Protein AF-A0A6V7M4P1-F1 (afdb_monomer_lite)

Radius of gyration: 16.43 Å; chains: 1; bounding box: 25×36×47 Å

Organism: NCBI:txid1563983

Foldseek 3Di:
DPPPDDDDPVVDDQKDFDKDFPDWDDPPVDIDTDIGTDGIDGDDDDDDVPDPPDPDD

Secondary structure (DSSP, 8-state):
-TTS---SGGGS-SEEEEEEEEEEEE-SS-EEEEEEEEEEEE------TTS------

InterPro domains:
  IPR003111 Lon protease, N-terminal domain [PF02190] (7-46)
  IPR015947 PUA-like superfamily [SSF88697] (8-49)
  IPR046336 Lon protease, N-terminal domain superfamily [G3DSA:2.30.130.40] (1-54)

Structure (mmCIF, N/CA/C/O backbone):
data_AF-A0A6V7M4P1-F1
#
_entry.id   AF-A0A6V7M4P1-F1
#
loop_
_atom_site.group_PDB
_atom_site.id
_atom_site.type_symbol
_atom_site.label_atom_id
_atom_site.label_alt_id
_atom_site.label_comp_id
_atom_site.label_asym_id
_atom_site.label_entity_id
_atom_site.label_seq_id
_atom_site.pdbx_PDB_ins_code
_atom_site.Cartn_x
_atom_site.Cartn_y
_atom_site.Cartn_z
_atom_site.occupancy
_atom_site.B_iso_or_equiv
_atom_site.auth_seq_id
_atom_site.auth_comp_id
_atom_site.auth_asym_id
_atom_site.auth_atom_id
_atom_site.pdbx_PDB_model_num
ATOM 1 N N . ASN A 1 1 ? 5.121 18.257 -2.383 1.00 50.94 1 ASN A N 1
ATOM 2 C CA . ASN A 1 1 ? 4.370 17.030 -2.724 1.00 50.94 1 ASN A CA 1
ATOM 3 C C . ASN A 1 1 ? 4.126 16.218 -1.450 1.00 50.94 1 ASN A C 1
ATOM 5 O O . ASN A 1 1 ? 4.447 15.044 -1.397 1.00 50.94 1 ASN A O 1
ATOM 9 N N . GLU A 1 2 ? 3.615 16.852 -0.392 1.00 48.06 2 GLU A N 1
ATOM 10 C CA . GLU A 1 2 ? 3.569 16.266 0.964 1.00 48.06 2 GLU A CA 1
ATOM 11 C C . GLU A 1 2 ? 2.277 15.477 1.238 1.00 48.06 2 GLU A C 1
ATOM 13 O O . GLU A 1 2 ? 2.095 14.953 2.323 1.00 48.06 2 GLU A O 1
ATOM 18 N N . SER A 1 3 ? 1.374 15.379 0.255 1.00 60.12 3 SER A N 1
ATOM 19 C CA . SER A 1 3 ? 0.044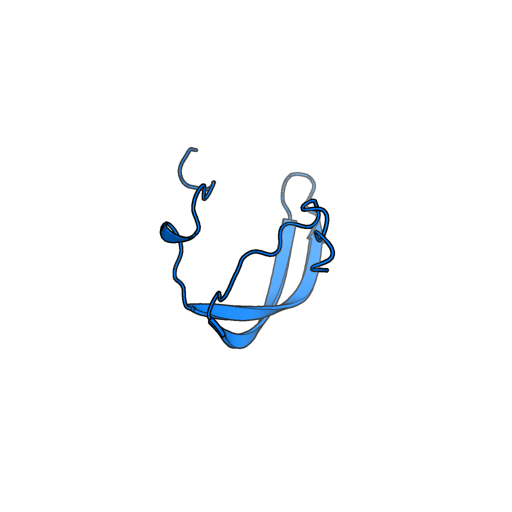 14.776 0.431 1.00 60.12 3 SER A CA 1
ATOM 20 C C . SER A 1 3 ? -0.040 13.300 0.017 1.00 60.12 3 SER A C 1
ATOM 22 O O . SER A 1 3 ? -1.110 12.709 0.137 1.00 60.12 3 SER A O 1
ATOM 24 N N . GLU A 1 4 ? 1.035 12.715 -0.519 1.00 68.19 4 GLU A N 1
ATOM 25 C CA . GLU A 1 4 ? 1.027 11.332 -1.035 1.00 68.19 4 GLU A CA 1
ATOM 26 C C . GLU A 1 4 ? 1.600 10.309 -0.047 1.00 68.19 4 GLU A C 1
ATOM 28 O O . GLU A 1 4 ? 1.395 9.108 -0.219 1.00 68.19 4 GLU A O 1
ATOM 33 N N . VAL A 1 5 ? 2.300 10.770 0.992 1.00 82.31 5 VAL A N 1
ATOM 34 C CA . VAL A 1 5 ? 2.824 9.902 2.048 1.00 82.31 5 VAL A CA 1
ATOM 35 C C . VAL A 1 5 ? 1.810 9.869 3.182 1.00 82.31 5 VAL A C 1
ATOM 37 O O . VAL A 1 5 ? 1.446 10.902 3.735 1.00 82.31 5 VAL A O 1
ATOM 40 N N . VAL A 1 6 ? 1.341 8.670 3.507 1.00 83.25 6 VAL A N 1
ATOM 41 C CA . VAL A 1 6 ? 0.470 8.413 4.653 1.00 83.25 6 VAL A CA 1
ATOM 42 C C . VAL A 1 6 ? 1.361 8.011 5.822 1.00 83.25 6 VAL A C 1
ATOM 44 O O . VAL A 1 6 ? 2.068 7.009 5.726 1.00 83.25 6 VAL A O 1
ATOM 47 N N . GLU A 1 7 ? 1.332 8.775 6.912 1.00 85.00 7 GLU A N 1
ATOM 48 C CA . GLU A 1 7 ? 2.160 8.500 8.092 1.00 85.00 7 GLU A CA 1
ATOM 49 C C . GLU A 1 7 ? 1.449 7.587 9.098 1.00 85.00 7 GLU A C 1
ATOM 51 O O . GLU A 1 7 ? 2.095 6.739 9.715 1.00 85.00 7 GLU A O 1
ATOM 56 N N . ASN A 1 8 ? 0.122 7.704 9.233 1.00 86.06 8 ASN A N 1
ATOM 57 C CA . ASN A 1 8 ? -0.651 6.950 10.217 1.00 86.06 8 ASN A CA 1
ATOM 58 C C . ASN A 1 8 ? -1.823 6.199 9.581 1.00 86.06 8 ASN A C 1
ATOM 60 O O . ASN A 1 8 ? -2.401 6.600 8.574 1.00 86.06 8 ASN A O 1
ATOM 64 N N . LEU A 1 9 ? -2.233 5.097 10.216 1.00 85.25 9 LEU A N 1
ATOM 65 C CA . LEU A 1 9 ? -3.382 4.307 9.756 1.00 85.25 9 LEU A CA 1
ATOM 66 C C . LEU A 1 9 ? -4.714 5.066 9.866 1.00 85.25 9 LEU A C 1
ATOM 68 O O . LEU A 1 9 ? -5.683 4.736 9.188 1.00 85.25 9 LEU A O 1
ATOM 72 N N . GLU A 1 10 ? -4.757 6.066 10.738 1.00 87.31 10 GLU A N 1
ATOM 73 C CA . GLU A 1 10 ? -5.906 6.945 10.960 1.00 87.31 10 GLU A CA 1
ATOM 74 C C . GLU A 1 10 ? -6.123 7.917 9.793 1.00 87.31 10 GLU A C 1
ATOM 76 O O . GLU A 1 10 ? -7.248 8.368 9.576 1.00 87.31 10 GLU A O 1
ATOM 81 N N . ASP A 1 11 ? -5.082 8.158 8.991 1.00 89.88 11 ASP A N 1
ATOM 82 C CA . ASP A 1 11 ? -5.129 9.045 7.829 1.00 89.88 11 ASP A CA 1
ATOM 83 C C . ASP A 1 11 ? -5.769 8.364 6.600 1.00 89.88 11 ASP A C 1
ATOM 85 O O . ASP A 1 11 ? -5.962 8.990 5.556 1.00 89.88 11 ASP A O 1
ATOM 89 N N . VAL A 1 12 ? -6.127 7.074 6.701 1.00 89.56 12 VAL A N 1
ATOM 90 C CA . VAL A 1 12 ? -6.754 6.294 5.625 1.00 89.56 12 VAL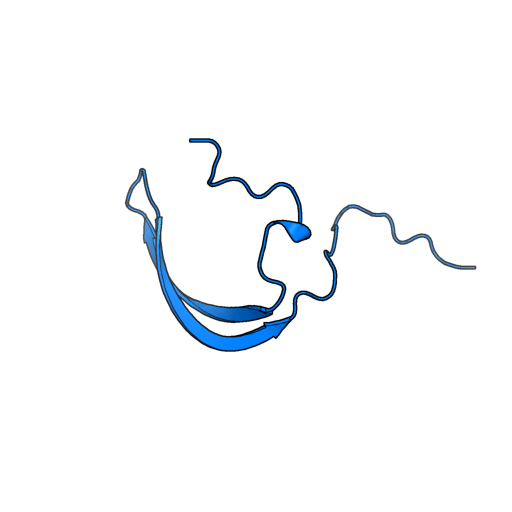 A CA 1
ATOM 91 C C . VAL A 1 12 ? -8.092 5.686 6.036 1.00 89.56 12 VAL A C 1
ATOM 93 O O . VAL A 1 12 ? -8.375 5.400 7.198 1.00 89.56 12 VAL A O 1
ATOM 96 N N . TYR A 1 13 ? -8.945 5.424 5.044 1.00 93.50 13 TYR A N 1
ATOM 97 C CA . TYR A 1 13 ? -10.213 4.744 5.285 1.00 93.50 13 TYR A CA 1
ATOM 98 C C . TYR A 1 13 ? -9.993 3.308 5.765 1.00 93.50 13 TYR A C 1
ATOM 100 O O . TYR A 1 13 ? -9.375 2.488 5.089 1.00 93.50 13 TYR A O 1
ATOM 108 N N . SER A 1 14 ? -10.615 2.967 6.895 1.00 94.31 14 SER A N 1
ATOM 109 C CA . SER A 1 14 ? -10.527 1.623 7.482 1.00 94.31 14 SER A CA 1
ATOM 110 C C . SER A 1 14 ? -11.130 0.510 6.616 1.00 94.31 14 SER A C 1
ATOM 112 O O . SER A 1 14 ? -10.824 -0.660 6.844 1.00 94.31 14 SER A O 1
ATOM 114 N N . ILE A 1 15 ? -11.980 0.840 5.635 1.00 96.56 15 ILE A N 1
ATOM 115 C CA . ILE A 1 15 ? -12.526 -0.112 4.661 1.00 96.56 15 ILE A CA 1
ATOM 116 C C . ILE A 1 15 ? -11.943 0.175 3.279 1.00 96.56 15 ILE A C 1
ATOM 118 O O . ILE A 1 15 ? -12.237 1.208 2.681 1.00 96.56 15 ILE A O 1
ATOM 122 N N . GLY A 1 16 ? -11.188 -0.785 2.755 1.00 96.00 16 GLY A N 1
ATOM 123 C CA . GLY A 1 16 ? -10.633 -0.775 1.406 1.00 96.00 16 GLY A CA 1
ATOM 124 C C . GLY A 1 16 ? -11.196 -1.899 0.539 1.00 96.00 16 GLY A C 1
ATOM 125 O O . GLY A 1 16 ? -12.227 -2.503 0.851 1.00 96.00 16 GLY A O 1
ATOM 126 N N . THR A 1 17 ? -10.495 -2.201 -0.552 1.00 97.19 17 THR A N 1
ATOM 127 C CA . THR A 1 17 ? -10.846 -3.274 -1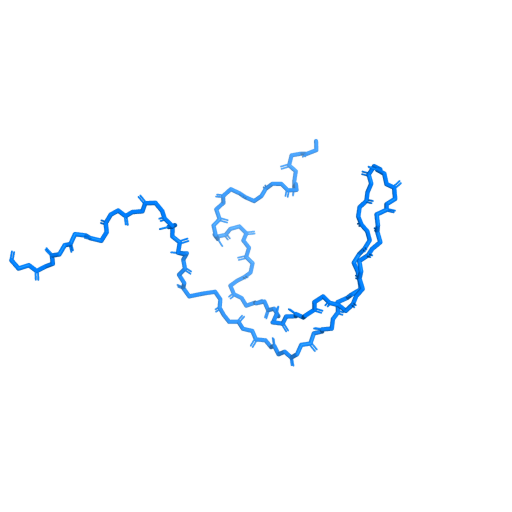.490 1.00 97.19 17 THR A CA 1
ATOM 128 C C . THR A 1 17 ? -9.688 -4.255 -1.616 1.00 97.19 17 THR A C 1
ATOM 130 O O . THR A 1 17 ? -8.554 -3.851 -1.842 1.00 97.19 17 THR A O 1
ATOM 133 N N . PHE A 1 18 ? -9.977 -5.549 -1.496 1.00 96.88 18 PHE A N 1
ATOM 134 C CA . PHE A 1 18 ? -9.051 -6.615 -1.849 1.00 96.88 18 PHE A CA 1
ATOM 135 C C . PHE A 1 18 ? -8.964 -6.697 -3.372 1.00 96.88 18 PHE A C 1
ATOM 137 O O . PHE A 1 18 ? -9.971 -6.994 -4.024 1.00 96.88 18 PHE A O 1
ATOM 144 N N . ALA A 1 19 ? -7.790 -6.404 -3.922 1.00 97.06 19 ALA A N 1
ATOM 145 C CA . ALA A 1 19 ? -7.548 -6.358 -5.355 1.00 97.06 19 ALA A CA 1
ATOM 146 C C . ALA A 1 19 ? -6.339 -7.214 -5.747 1.00 97.06 19 ALA A C 1
ATOM 148 O O . ALA A 1 19 ? -5.424 -7.412 -4.950 1.00 97.06 19 ALA A O 1
ATOM 149 N N . GLN A 1 20 ? -6.346 -7.705 -6.983 1.00 97.12 20 GLN A N 1
ATOM 150 C CA . GLN A 1 20 ? -5.252 -8.458 -7.588 1.00 97.12 20 GLN A CA 1
ATOM 151 C C . GLN A 1 20 ? -4.643 -7.660 -8.739 1.00 97.12 20 GLN A C 1
ATOM 153 O O . GLN A 1 20 ? -5.375 -7.120 -9.569 1.00 97.12 20 GLN A O 1
ATOM 158 N N . ILE A 1 21 ? -3.312 -7.624 -8.818 1.00 97.19 21 ILE A N 1
ATOM 159 C CA . ILE A 1 21 ? -2.594 -7.054 -9.963 1.00 97.19 21 ILE A CA 1
ATOM 160 C C . ILE A 1 21 ? -2.742 -8.011 -11.147 1.00 97.19 21 ILE A C 1
ATOM 162 O O . ILE A 1 21 ? -2.312 -9.160 -11.072 1.00 97.19 21 ILE A O 1
ATOM 166 N N . HIS A 1 22 ? -3.372 -7.538 -12.217 1.00 95.50 22 HIS A N 1
ATOM 167 C CA . HIS A 1 22 ? -3.573 -8.300 -13.446 1.00 95.50 22 HIS A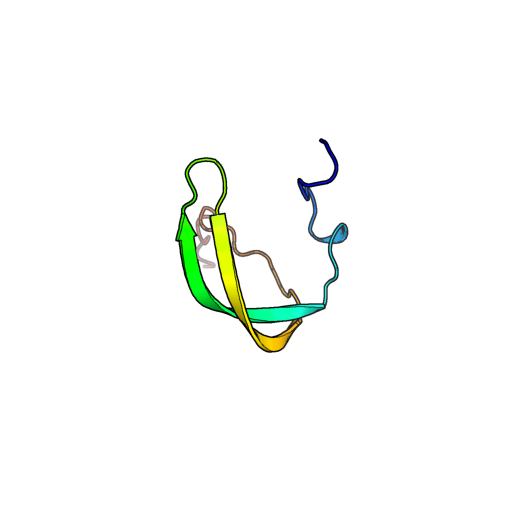 CA 1
ATOM 168 C C . HIS A 1 22 ? -2.454 -8.030 -14.451 1.00 95.50 22 HIS A C 1
ATOM 170 O O . HIS A 1 22 ? -1.909 -8.961 -15.035 1.00 95.50 22 HIS A O 1
ATOM 176 N N . GLU A 1 23 ? -2.077 -6.759 -14.600 1.00 96.94 23 GLU A N 1
ATOM 177 C CA . GLU A 1 23 ? -0.984 -6.340 -15.472 1.00 96.94 23 GLU A CA 1
ATOM 178 C C . GLU A 1 23 ? -0.157 -5.246 -14.805 1.00 96.94 23 GLU A C 1
ATOM 180 O O . GLU A 1 23 ? -0.673 -4.407 -14.057 1.00 96.94 23 GLU A O 1
ATOM 185 N N . MET A 1 24 ? 1.135 -5.246 -15.113 1.00 96.75 24 MET A N 1
ATOM 186 C CA . MET A 1 24 ? 2.088 -4.244 -14.667 1.00 96.75 24 MET A CA 1
ATOM 187 C C . MET A 1 24 ? 2.944 -3.825 -15.855 1.00 96.75 24 MET A C 1
ATOM 189 O O . MET A 1 24 ? 3.529 -4.668 -16.532 1.00 96.75 24 MET A O 1
ATOM 193 N N . GLN A 1 25 ? 3.028 -2.520 -16.086 1.00 97.62 25 GLN A N 1
ATOM 194 C CA . GLN A 1 25 ? 3.865 -1.931 -17.118 1.00 97.62 25 GLN A CA 1
ATOM 195 C C . GLN A 1 25 ? 4.800 -0.902 -16.495 1.00 97.62 25 GLN A C 1
ATOM 197 O O . GLN A 1 25 ? 4.349 0.062 -15.874 1.00 97.62 25 GLN A O 1
ATOM 202 N N . ASP A 1 26 ? 6.095 -1.100 -16.709 1.00 96.12 26 ASP A N 1
ATOM 203 C CA . ASP A 1 26 ? 7.133 -0.140 -16.357 1.00 96.12 26 ASP A CA 1
ATOM 204 C C . ASP A 1 26 ? 7.328 0.860 -17.507 1.00 96.12 26 ASP A C 1
ATOM 206 O O . ASP A 1 26 ? 7.477 0.472 -18.669 1.00 96.12 26 ASP A O 1
ATOM 210 N N . LEU A 1 27 ? 7.269 2.149 -17.183 1.00 95.62 27 LEU A N 1
ATOM 211 C CA . LEU A 1 27 ? 7.460 3.264 -18.110 1.00 95.62 27 LEU A CA 1
ATOM 212 C C . LEU A 1 27 ? 8.788 4.003 -17.859 1.00 95.62 27 LEU A C 1
ATOM 214 O O . LEU A 1 27 ? 9.033 5.040 -18.471 1.00 95.62 27 LEU A O 1
ATOM 218 N N . GLY A 1 28 ? 9.649 3.484 -16.980 1.00 95.00 28 GLY A N 1
ATOM 219 C CA . GLY A 1 28 ? 10.928 4.069 -16.588 1.00 95.00 28 GLY A CA 1
ATOM 220 C C . GLY A 1 28 ? 10.803 4.979 -15.367 1.00 95.00 28 GLY A C 1
ATOM 221 O O . GLY A 1 28 ? 11.355 4.672 -14.315 1.00 95.00 28 GLY A O 1
ATOM 222 N N . ASP A 1 29 ? 10.077 6.096 -15.485 1.00 96.25 29 ASP A N 1
ATOM 223 C CA . ASP A 1 29 ? 9.837 7.028 -14.368 1.00 96.25 29 ASP A CA 1
ATOM 224 C C . ASP A 1 29 ? 8.554 6.709 -13.582 1.00 96.25 29 ASP A C 1
ATOM 226 O O . ASP A 1 29 ? 8.317 7.277 -12.513 1.00 96.25 29 ASP A O 1
ATOM 230 N N . ARG A 1 30 ? 7.696 5.833 -14.121 1.00 93.38 30 ARG A N 1
ATOM 231 C CA . ARG A 1 30 ? 6.366 5.523 -13.581 1.00 93.38 30 ARG A CA 1
ATOM 232 C C . ARG A 1 30 ? 6.004 4.063 -13.786 1.00 93.38 30 ARG A C 1
ATOM 234 O O . ARG A 1 30 ? 6.368 3.447 -14.783 1.00 93.38 30 ARG A O 1
ATOM 241 N N . LEU A 1 31 ? 5.167 3.559 -12.886 1.00 95.50 31 LEU A N 1
ATOM 242 C CA . LEU A 1 31 ? 4.549 2.245 -12.991 1.00 95.50 31 LEU A CA 1
ATOM 243 C C . LEU A 1 31 ? 3.061 2.398 -13.309 1.00 95.50 31 LEU A C 1
ATOM 245 O O . LEU A 1 31 ? 2.350 3.154 -12.645 1.00 95.50 31 LEU A O 1
ATOM 249 N N . ARG A 1 32 ? 2.569 1.663 -14.305 1.00 96.38 32 ARG A N 1
ATOM 250 C CA . ARG A 1 32 ? 1.136 1.529 -14.585 1.00 96.38 32 ARG A CA 1
ATOM 251 C C . ARG A 1 32 ? 0.675 0.138 -14.165 1.00 96.38 32 ARG A C 1
ATOM 253 O O . ARG A 1 32 ? 1.231 -0.860 -14.611 1.00 96.38 32 ARG A O 1
ATOM 260 N N . LEU A 1 33 ? -0.369 0.087 -13.342 1.00 97.00 33 LEU A N 1
ATOM 261 C CA . LEU A 1 33 ? -0.977 -1.151 -12.858 1.00 97.00 33 LEU A CA 1
ATOM 262 C C . LEU A 1 33 ? -2.416 -1.267 -13.363 1.00 97.00 33 LEU A C 1
ATOM 264 O O . LEU A 1 33 ? -3.196 -0.321 -13.244 1.00 97.00 33 LEU A O 1
ATOM 268 N N . VAL A 1 34 ? -2.773 -2.442 -13.877 1.00 97.12 34 VAL A N 1
ATOM 269 C CA . VAL A 1 34 ? -4.164 -2.853 -14.102 1.00 97.12 34 VAL A CA 1
ATOM 270 C C . VAL A 1 34 ? -4.534 -3.807 -12.976 1.00 97.12 34 VAL A C 1
ATOM 272 O O . VAL A 1 34 ? -3.895 -4.843 -12.796 1.00 97.12 34 VAL A O 1
ATOM 275 N N . ILE A 1 35 ? -5.549 -3.447 -12.194 1.00 97.38 35 ILE A N 1
ATOM 276 C CA . ILE A 1 35 ? -5.939 -4.151 -10.966 1.00 97.38 35 ILE A CA 1
ATOM 277 C C . ILE A 1 35 ? -7.404 -4.578 -11.042 1.00 97.38 35 ILE A C 1
ATOM 279 O O . ILE A 1 35 ? -8.266 -3.802 -11.452 1.00 97.38 35 ILE A O 1
ATOM 283 N N . MET A 1 36 ? -7.692 -5.807 -10.610 1.00 97.50 36 MET A N 1
ATOM 284 C CA . MET A 1 36 ? -9.048 -6.337 -10.474 1.00 97.50 36 MET A CA 1
ATOM 285 C C . MET A 1 36 ? -9.485 -6.282 -9.012 1.00 97.50 36 MET A C 1
ATOM 287 O O . MET A 1 36 ? -8.874 -6.902 -8.145 1.00 97.50 36 MET A O 1
ATOM 291 N N . ALA A 1 37 ? -10.563 -5.555 -8.738 1.00 97.25 37 ALA A N 1
ATOM 292 C CA . ALA A 1 37 ? -11.196 -5.498 -7.426 1.00 97.25 37 ALA A CA 1
ATOM 293 C C . ALA A 1 37 ? -12.093 -6.724 -7.186 1.00 97.25 37 ALA A C 1
ATOM 295 O O . ALA A 1 37 ? -12.975 -7.008 -7.993 1.00 97.25 37 ALA A O 1
ATOM 296 N N . HIS A 1 38 ? -11.922 -7.411 -6.053 1.00 95.56 38 HIS A N 1
ATOM 297 C CA . HIS A 1 38 ? -12.722 -8.591 -5.705 1.00 95.56 38 HIS A CA 1
ATOM 298 C C . HIS A 1 38 ? -13.801 -8.307 -4.657 1.00 95.56 38 HIS A C 1
ATOM 300 O O . HIS A 1 38 ? -14.955 -8.689 -4.837 1.00 95.56 38 HIS A O 1
ATOM 306 N N . ARG A 1 39 ? -13.437 -7.690 -3.522 1.00 97.56 39 ARG A N 1
ATOM 307 C CA . ARG A 1 39 ? -14.376 -7.425 -2.415 1.00 97.56 39 ARG A CA 1
ATOM 308 C C . ARG A 1 39 ? -13.889 -6.330 -1.477 1.00 97.56 39 ARG A C 1
ATOM 310 O O . ARG A 1 39 ? -12.692 -6.088 -1.378 1.00 97.56 39 ARG A O 1
ATOM 317 N N . ARG A 1 40 ? -14.807 -5.741 -0.711 1.00 97.81 40 ARG A N 1
ATOM 318 C CA . ARG A 1 40 ? -14.472 -4.828 0.392 1.00 97.81 40 ARG A CA 1
ATOM 319 C C . ARG A 1 40 ? -13.812 -5.589 1.546 1.00 97.81 40 ARG A C 1
ATOM 321 O O . ARG A 1 40 ? -14.242 -6.693 1.876 1.00 97.81 40 ARG A O 1
ATOM 328 N N . ILE A 1 41 ? -12.800 -4.993 2.169 1.00 97.31 41 ILE A N 1
ATOM 329 C CA . ILE A 1 41 ? -12.098 -5.535 3.342 1.00 97.31 41 ILE A CA 1
ATOM 330 C C . ILE A 1 41 ? -11.854 -4.440 4.375 1.00 97.31 41 ILE A C 1
ATOM 332 O O . ILE A 1 41 ? -11.748 -3.270 4.018 1.00 97.31 41 ILE A O 1
ATOM 336 N N . LYS A 1 42 ? -11.756 -4.823 5.650 1.00 96.19 42 LYS A N 1
ATOM 337 C CA . LYS A 1 42 ? -11.408 -3.919 6.748 1.00 96.19 42 LYS A CA 1
ATOM 338 C C . LYS A 1 42 ? -9.942 -4.094 7.126 1.00 96.19 42 LYS A C 1
ATOM 340 O O . LYS A 1 42 ? -9.487 -5.226 7.274 1.00 96.19 42 LYS A O 1
ATOM 345 N N . ILE A 1 43 ? -9.237 -2.989 7.321 1.00 93.75 43 ILE A N 1
ATOM 346 C CA . ILE A 1 43 ? -7.916 -2.989 7.940 1.00 93.75 43 ILE A CA 1
ATOM 347 C C . ILE A 1 43 ? -8.092 -3.378 9.410 1.00 93.75 43 ILE A C 1
ATOM 349 O O . ILE A 1 43 ? -8.842 -2.728 10.139 1.00 93.75 43 ILE A O 1
ATOM 353 N N . VAL A 1 44 ? -7.446 -4.467 9.826 1.00 91.44 44 VAL A N 1
ATOM 354 C CA . VAL A 1 44 ? -7.590 -5.006 11.186 1.00 91.44 44 VAL A CA 1
ATOM 355 C C . VAL A 1 44 ? -6.397 -4.679 12.066 1.00 91.44 44 VAL A C 1
ATOM 357 O O . VAL A 1 44 ? -6.611 -4.131 13.132 1.00 91.44 44 VAL A O 1
ATOM 360 N N . ASN A 1 45 ? -5.178 -4.970 11.610 1.00 85.56 45 ASN A N 1
ATOM 361 C CA . ASN A 1 45 ? -3.919 -4.729 12.313 1.00 85.56 45 ASN A CA 1
ATOM 362 C C . ASN A 1 45 ? -2.790 -4.569 11.283 1.00 85.56 45 ASN A C 1
ATOM 364 O O . ASN A 1 45 ? -2.869 -5.137 10.191 1.00 85.56 45 ASN A O 1
ATOM 368 N N . GLN A 1 46 ? -1.734 -3.842 11.648 1.00 83.38 46 GLN A N 1
ATOM 369 C CA . GLN A 1 46 ? -0.469 -3.833 10.912 1.00 83.38 46 GLN A CA 1
ATOM 370 C C . GLN A 1 46 ? 0.407 -4.991 11.402 1.00 83.38 46 GLN A C 1
ATOM 372 O O . GLN A 1 46 ? 0.548 -5.198 12.607 1.00 83.38 46 GLN A O 1
ATOM 377 N N . ILE A 1 47 ? 0.979 -5.755 10.473 1.00 82.50 47 ILE A N 1
ATOM 378 C CA . ILE A 1 47 ? 1.986 -6.773 10.785 1.00 82.50 47 ILE A CA 1
ATOM 379 C C . ILE A 1 47 ? 3.344 -6.112 10.563 1.00 82.50 47 ILE A C 1
ATOM 381 O O . ILE A 1 47 ? 3.674 -5.753 9.437 1.00 82.50 47 ILE A O 1
ATOM 385 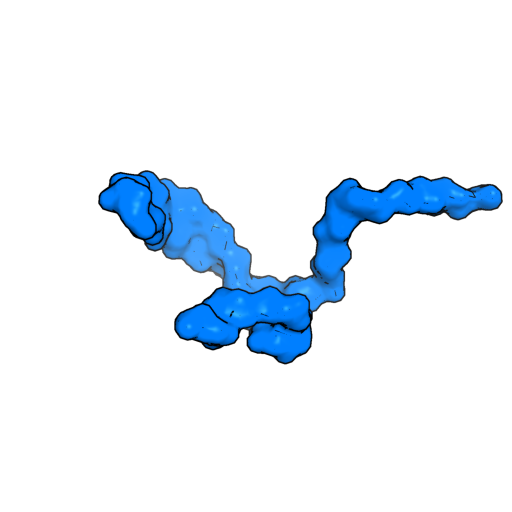N N . LEU A 1 48 ? 4.101 -5.910 11.639 1.00 79.50 48 LEU A N 1
ATOM 386 C CA . LEU A 1 48 ? 5.481 -5.437 11.574 1.00 79.50 48 LEU A CA 1
ATOM 387 C C . LEU A 1 48 ? 6.379 -6.677 11.547 1.00 79.50 48 LEU A C 1
ATOM 389 O O . LEU A 1 48 ? 6.440 -7.403 12.539 1.00 79.50 48 LEU A O 1
ATOM 393 N N . GLU A 1 49 ? 7.032 -6.941 10.415 1.00 68.50 49 GLU A N 1
ATOM 394 C CA . GLU A 1 49 ? 7.850 -8.150 10.208 1.00 68.50 49 GLU A CA 1
ATOM 395 C C . GLU A 1 49 ? 9.090 -8.223 11.132 1.00 68.50 49 GLU A C 1
ATOM 397 O O . GLU A 1 49 ? 9.654 -9.300 11.295 1.00 68.50 49 GLU A O 1
ATOM 402 N N . ASP A 1 50 ? 9.439 -7.134 11.833 1.00 63.78 50 ASP A N 1
ATOM 403 C CA . ASP A 1 50 ? 10.646 -7.022 12.673 1.00 63.78 50 ASP A CA 1
ATOM 404 C C . ASP A 1 50 ? 10.424 -7.068 14.200 1.00 63.78 50 ASP A C 1
ATOM 406 O O . ASP A 1 50 ? 11.360 -6.837 14.971 1.00 63.78 50 ASP A O 1
ATOM 410 N N . LEU A 1 51 ? 9.221 -7.373 14.701 1.00 58.09 51 LEU A N 1
ATOM 411 C CA . LEU A 1 51 ? 9.053 -7.578 16.146 1.00 58.09 51 LEU A CA 1
ATOM 412 C C . LEU A 1 51 ? 9.407 -9.029 16.512 1.00 58.09 51 LEU A C 1
ATOM 414 O O . LEU A 1 51 ? 8.689 -9.941 16.095 1.00 58.09 51 LEU A O 1
ATOM 418 N N . PRO A 1 52 ? 10.460 -9.288 17.319 1.00 61.00 52 PRO A N 1
ATOM 419 C CA . PRO A 1 52 ? 10.712 -10.631 17.814 1.00 61.00 52 PRO A CA 1
ATOM 420 C C . PRO A 1 52 ? 9.485 -11.069 18.611 1.00 61.00 52 PRO A C 1
ATOM 422 O O . PRO A 1 52 ? 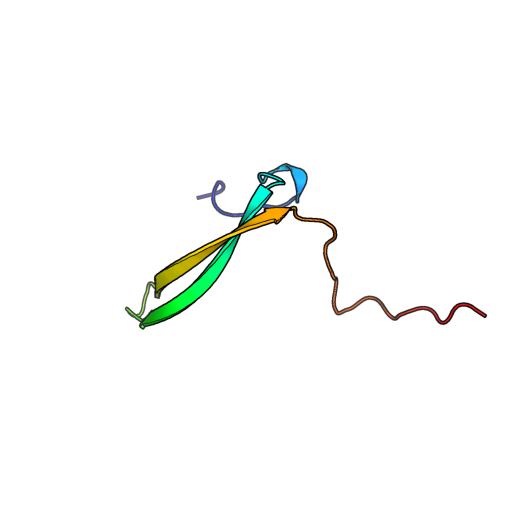9.130 -10.447 19.617 1.00 61.00 52 PRO A O 1
ATOM 425 N N . VAL A 1 53 ? 8.826 -12.134 18.149 1.00 63.16 53 VAL A N 1
ATOM 426 C CA . VAL A 1 53 ? 7.748 -12.797 18.883 1.00 63.16 53 VAL A CA 1
ATOM 427 C C . VAL A 1 53 ? 8.334 -13.199 20.232 1.00 63.16 53 VAL A C 1
ATOM 429 O O . VAL A 1 53 ? 9.087 -14.167 20.314 1.00 63.16 53 VAL A O 1
ATOM 432 N N . LYS A 1 54 ? 8.054 -12.434 21.295 1.00 61.53 54 LYS A N 1
ATOM 433 C CA . LYS A 1 54 ? 8.429 -12.850 22.647 1.00 61.53 54 LYS A CA 1
ATOM 434 C C . LYS A 1 54 ? 7.672 -14.151 22.925 1.00 61.53 54 LYS A C 1
ATOM 436 O O . LYS A 1 54 ? 6.437 -14.114 22.937 1.00 61.53 54 LYS A O 1
ATOM 441 N N . PRO A 1 55 ? 8.359 -15.289 23.129 1.00 60.41 55 PRO A N 1
ATOM 442 C CA . PRO A 1 55 ? 7.675 -16.498 23.542 1.00 60.41 55 PRO A CA 1
ATOM 443 C C . PRO A 1 55 ? 7.051 -16.218 24.908 1.00 60.41 55 PRO A C 1
ATOM 445 O O . PRO A 1 55 ? 7.728 -15.793 25.842 1.00 60.41 55 PRO A O 1
ATOM 448 N N . SER A 1 56 ? 5.736 -16.382 24.995 1.00 65.81 56 SER A N 1
ATOM 449 C CA . SER A 1 56 ? 5.022 -16.313 26.264 1.00 65.81 56 SER A CA 1
ATOM 450 C C . SER A 1 56 ? 5.191 -17.652 26.971 1.00 65.81 56 SER A C 1
ATOM 452 O O . SER A 1 56 ? 4.459 -18.582 26.651 1.00 65.81 56 SER A O 1
ATOM 454 N N . HIS A 1 57 ? 6.162 -17.745 27.881 1.00 51.25 57 HIS A N 1
ATOM 455 C CA . HIS A 1 57 ? 6.192 -18.695 28.996 1.00 51.25 57 HIS A CA 1
ATOM 456 C C . HIS A 1 57 ? 6.997 -18.113 30.156 1.00 51.25 57 HIS A C 1
ATOM 458 O O . HIS A 1 57 ? 8.106 -17.593 29.898 1.00 51.25 57 HIS A O 1
#

Sequence (57 aa):
NESEVVENLEDVYSIGTFAQIHEMQDLGDRLRLVIMAHRRIKIVNQILEDLPVKPSH

pLDDT: mean 85.56, std 14.94, range [48.06, 97.81]